Protein AF-A0A3L7YQX2-F1 (afdb_monomer_lite)

Secondary structure (DSSP, 8-state):
-EES-EEEE----TT-HHHHHHHHHHHHHHHHHHHHHTT-EE--EEEE---HHHHHTT-GGGHHHHHHHHHHHHHHHHHHTT-SEEEEEEEETTTS-HHHHHHHHHTHHHHHHH-SSEEEEEE------TT-----

pLDDT: mean 87.79, std 12.51, range [41.69, 97.75]

Sequence (136 aa):
MKVRAITVGIPVPPGTQSRLVSRAGTIALAIREALDRAGIESQTVRLALPPVTDRFTNSGASMSRDVLDEAAFLDESSRLSDFGHVSFGTIDTLGTPDAIWSPLLDLVPEIISTTSLISVTATVATRKPSGLAEIN

Foldseek 3Di:
DEAAEAEDEDEDAQPPPQVRLLVSLVVQVVVQVVCVVVVYYYDFYEYEYEALLVRQVPVPPCSLVSLLVVLLVCLVSNVVSRGQAYEPHEQEPPPDDCVRSVVVVVCQVVSVVNHDHYDYHYDPDDDDPPDDPPPD

Structure (mmCIF, N/CA/C/O backbone):
data_AF-A0A3L7YQX2-F1
#
_entry.id   AF-A0A3L7YQX2-F1
#
loop_
_atom_site.group_PDB
_atom_site.id
_atom_site.type_symbol
_atom_site.label_atom_id
_atom_site.label_alt_id
_atom_site.label_comp_id
_atom_site.label_asym_id
_atom_site.label_entity_id
_atom_site.label_seq_id
_atom_site.pdbx_PDB_ins_code
_atom_site.Cartn_x
_atom_site.Cartn_y
_atom_site.Cartn_z
_atom_site.occupancy
_atom_site.B_iso_or_equiv
_atom_site.auth_seq_id
_atom_site.auth_comp_id
_atom_site.auth_asym_id
_atom_site.auth_atom_id
_atom_site.pdbx_PDB_model_num
ATOM 1 N N . MET A 1 1 ? -18.776 -10.271 18.344 1.00 79.56 1 MET A N 1
ATOM 2 C CA . MET A 1 1 ? -18.448 -10.387 16.901 1.00 79.56 1 MET A CA 1
ATOM 3 C C . MET A 1 1 ? -17.100 -9.715 16.673 1.00 79.56 1 MET A C 1
ATOM 5 O O . MET A 1 1 ? -16.784 -8.825 17.452 1.00 79.56 1 MET A O 1
ATOM 9 N N . LYS A 1 2 ? -16.297 -10.134 15.687 1.00 90.12 2 LYS A N 1
ATOM 10 C CA . LYS A 1 2 ? -14.982 -9.524 15.420 1.00 90.12 2 LYS A CA 1
ATOM 11 C C . LYS A 1 2 ? -14.842 -9.130 13.954 1.00 90.12 2 LYS A C 1
ATOM 13 O O . LYS A 1 2 ? -15.238 -9.896 13.077 1.00 90.12 2 LYS A O 1
ATOM 18 N N . VAL A 1 3 ? -14.245 -7.970 13.704 1.00 92.62 3 VAL A N 1
ATOM 19 C CA . VAL A 1 3 ? -13.809 -7.527 12.377 1.00 92.62 3 VAL A CA 1
ATOM 20 C C . VAL A 1 3 ? -12.316 -7.809 12.255 1.00 92.62 3 VAL A C 1
ATOM 22 O O . VAL A 1 3 ? -11.499 -7.266 12.998 1.00 92.62 3 VAL A O 1
ATOM 25 N N . ARG A 1 4 ? -11.945 -8.669 11.299 1.00 93.94 4 ARG A N 1
ATOM 26 C CA . ARG A 1 4 ? -10.538 -9.038 11.085 1.00 93.94 4 ARG A CA 1
ATOM 27 C C . ARG A 1 4 ? -9.696 -7.848 10.639 1.00 93.94 4 ARG A C 1
ATOM 29 O O . ARG A 1 4 ? -8.543 -7.756 11.030 1.00 93.94 4 ARG A O 1
ATOM 36 N N . ALA A 1 5 ? -10.234 -6.982 9.788 1.00 93.56 5 ALA A N 1
ATOM 37 C CA . ALA A 1 5 ? -9.515 -5.818 9.300 1.00 93.56 5 ALA A CA 1
ATOM 38 C C . ALA A 1 5 ? -10.476 -4.727 8.832 1.00 93.56 5 ALA A C 1
ATOM 40 O O . ALA A 1 5 ? -11.486 -5.027 8.196 1.00 93.56 5 ALA A O 1
ATOM 41 N N . ILE A 1 6 ? -10.111 -3.475 9.089 1.00 94.62 6 ILE A N 1
ATOM 42 C CA . ILE A 1 6 ? -10.662 -2.307 8.404 1.00 94.62 6 ILE A CA 1
ATOM 43 C C . ILE A 1 6 ? -9.657 -1.949 7.313 1.00 94.62 6 ILE A C 1
ATOM 45 O O . ILE A 1 6 ? -8.538 -1.554 7.629 1.00 94.62 6 ILE A O 1
ATOM 49 N N . THR A 1 7 ? -10.020 -2.110 6.043 1.00 95.25 7 THR A N 1
ATOM 50 C CA . THR A 1 7 ? -9.144 -1.733 4.926 1.00 95.25 7 THR A CA 1
ATOM 51 C C . THR A 1 7 ? -9.642 -0.446 4.291 1.00 95.25 7 THR A C 1
ATOM 53 O O . THR A 1 7 ? -10.782 -0.388 3.834 1.00 95.25 7 THR A O 1
ATOM 56 N N . VAL A 1 8 ? -8.777 0.563 4.219 1.00 94.25 8 VAL A N 1
ATOM 57 C CA . VAL A 1 8 ? -9.037 1.804 3.488 1.00 94.25 8 VAL A CA 1
ATOM 58 C C . VAL A 1 8 ? -8.268 1.763 2.172 1.00 94.25 8 VAL A C 1
ATOM 60 O O . VAL A 1 8 ? -7.042 1.670 2.162 1.00 94.25 8 VAL A O 1
ATOM 63 N N . GLY A 1 9 ? -8.994 1.803 1.056 1.00 91.81 9 GLY A N 1
ATOM 64 C CA . GLY A 1 9 ? -8.406 1.956 -0.271 1.00 91.81 9 GLY A CA 1
ATOM 65 C C . GLY A 1 9 ? -8.262 3.434 -0.615 1.00 91.81 9 GLY A C 1
ATOM 66 O O . GLY A 1 9 ? -9.247 4.167 -0.524 1.00 91.81 9 GLY A O 1
ATOM 67 N N . ILE A 1 10 ? -7.068 3.873 -1.015 1.00 85.19 10 ILE A N 1
ATOM 68 C CA . ILE A 1 10 ? -6.854 5.244 -1.497 1.00 85.19 10 ILE A CA 1
ATOM 69 C C . ILE A 1 10 ? -6.396 5.232 -2.960 1.00 85.19 10 ILE A C 1
ATOM 71 O O . ILE A 1 10 ? -5.420 4.558 -3.285 1.00 85.19 10 ILE A O 1
ATOM 75 N N . PRO A 1 11 ? -7.067 5.967 -3.865 1.00 75.50 11 PRO A N 1
ATOM 76 C CA . PRO A 1 11 ? -6.538 6.191 -5.200 1.00 75.50 11 PRO A CA 1
ATOM 77 C C . PRO A 1 11 ? -5.367 7.167 -5.065 1.00 75.50 11 PRO A C 1
ATOM 79 O O . PRO A 1 11 ? -5.560 8.322 -4.687 1.00 75.50 11 PRO A O 1
ATOM 82 N N . VAL A 1 12 ? -4.147 6.697 -5.303 1.00 67.50 12 VAL A N 1
ATOM 83 C CA . VAL A 1 12 ? -2.937 7.510 -5.141 1.00 67.50 12 VAL A CA 1
ATOM 84 C C . VAL A 1 12 ? -2.339 7.810 -6.509 1.00 67.50 12 VAL A C 1
ATOM 86 O O . VAL A 1 12 ? -1.779 6.907 -7.128 1.00 67.50 12 VAL A O 1
ATOM 89 N N . PRO A 1 13 ? -2.412 9.066 -6.976 1.00 61.41 13 PRO A N 1
ATOM 90 C CA . PRO A 1 13 ? -1.444 9.591 -7.923 1.00 61.41 13 PRO A CA 1
ATOM 91 C C . PRO A 1 13 ? -0.074 9.727 -7.229 1.00 61.41 13 PRO A C 1
ATOM 93 O O . PRO A 1 13 ? -0.028 10.086 -6.043 1.00 61.41 13 PRO A O 1
ATOM 96 N N . PRO A 1 14 ? 1.048 9.506 -7.934 1.00 55.34 14 PRO A N 1
ATOM 97 C CA . PRO A 1 14 ? 2.379 9.746 -7.381 1.00 55.34 14 PRO A CA 1
ATOM 98 C C . PRO A 1 14 ? 2.504 11.156 -6.767 1.00 55.34 14 PRO A C 1
ATOM 100 O O . PRO A 1 14 ? 2.005 12.138 -7.322 1.00 55.34 14 PRO A O 1
ATOM 103 N N . GLY A 1 15 ? 3.132 11.273 -5.592 1.00 56.28 15 GLY A N 1
ATOM 104 C CA . GLY A 1 15 ? 3.470 12.564 -4.966 1.00 56.28 15 GLY A CA 1
ATOM 105 C C . GLY A 1 15 ? 2.364 13.266 -4.156 1.00 56.28 15 GLY A C 1
ATOM 106 O O . GLY A 1 15 ? 2.618 14.320 -3.578 1.00 56.28 15 GLY A O 1
ATOM 107 N N . THR A 1 16 ? 1.150 12.703 -4.041 1.00 57.66 16 THR A N 1
ATOM 108 C CA . THR A 1 16 ? 0.041 13.277 -3.224 1.00 57.66 16 THR A CA 1
ATOM 109 C C . THR A 1 16 ? -0.208 12.556 -1.887 1.00 57.66 16 THR A C 1
ATOM 111 O O . THR A 1 16 ? -1.205 12.794 -1.201 1.00 57.66 16 THR A O 1
ATOM 114 N N . GLN A 1 17 ? 0.714 11.683 -1.482 1.00 68.50 17 GLN A N 1
ATOM 115 C CA . GLN A 1 17 ? 0.450 10.589 -0.544 1.00 68.50 17 GLN A CA 1
ATOM 116 C C . GLN A 1 17 ? 0.236 11.027 0.919 1.00 68.50 17 GLN A C 1
ATOM 118 O O . GLN A 1 17 ? -0.688 10.534 1.558 1.00 68.50 17 GLN A O 1
ATOM 123 N N . SER A 1 18 ? 0.995 11.994 1.456 1.00 66.50 18 SER A N 1
ATOM 124 C CA . SER A 1 18 ? 0.961 12.316 2.903 1.00 66.50 18 SER A CA 1
ATOM 125 C C . SER A 1 18 ? -0.417 12.716 3.433 1.00 66.50 18 SER A C 1
ATOM 127 O O . SER A 1 18 ? -0.927 12.141 4.397 1.00 66.50 18 SER A O 1
ATOM 129 N N . ARG A 1 19 ? -1.065 13.682 2.770 1.00 77.25 19 ARG A N 1
ATOM 130 C CA . ARG A 1 19 ? -2.382 14.176 3.199 1.00 77.25 19 ARG A CA 1
ATOM 131 C C . ARG A 1 19 ? -3.467 13.115 3.032 1.00 77.25 19 ARG A C 1
ATOM 133 O O . ARG A 1 19 ? -4.415 13.100 3.812 1.00 77.25 19 ARG A O 1
ATOM 140 N N . LEU A 1 20 ? -3.342 12.249 2.026 1.00 85.19 20 LEU A N 1
ATOM 141 C CA . LEU A 1 20 ? -4.298 11.173 1.774 1.00 85.19 20 LEU A CA 1
ATOM 142 C C . LEU A 1 20 ? -4.157 10.046 2.802 1.00 85.19 20 LEU A C 1
ATOM 144 O O . LEU A 1 20 ? -5.173 9.603 3.327 1.00 85.19 20 LEU A O 1
ATOM 148 N N . VAL A 1 21 ? -2.928 9.651 3.153 1.00 87.69 21 VAL A N 1
ATOM 149 C CA . VAL A 1 21 ? -2.659 8.637 4.189 1.00 87.69 21 VAL A CA 1
ATOM 150 C C . VAL A 1 21 ? -3.157 9.109 5.554 1.00 87.69 21 VAL A C 1
ATOM 152 O O . VAL A 1 21 ? -3.888 8.380 6.219 1.00 87.69 21 VAL A O 1
ATOM 155 N N . SER A 1 22 ? -2.865 10.356 5.937 1.00 86.81 22 SER A N 1
ATOM 156 C CA . SER A 1 22 ? -3.353 10.919 7.204 1.00 86.81 22 SER A CA 1
ATOM 157 C C . SER A 1 22 ? -4.887 10.944 7.272 1.00 86.81 22 SER A C 1
ATOM 159 O O . SER A 1 22 ? -5.475 10.494 8.257 1.00 86.81 22 SER A O 1
ATOM 161 N N . ARG A 1 23 ? -5.561 11.380 6.196 1.00 89.56 23 ARG A N 1
ATOM 162 C CA . ARG A 1 23 ? -7.033 11.348 6.112 1.00 89.56 23 ARG A CA 1
ATOM 163 C C . ARG A 1 23 ? -7.587 9.927 6.167 1.00 89.56 23 ARG A C 1
ATOM 165 O O . ARG A 1 23 ? -8.598 9.703 6.829 1.00 89.56 23 ARG A O 1
ATOM 172 N N . ALA A 1 24 ? -6.938 8.976 5.497 1.00 91.81 24 ALA A N 1
ATOM 173 C CA . ALA A 1 24 ? -7.309 7.568 5.563 1.00 91.81 24 ALA A CA 1
ATOM 174 C C . ALA A 1 24 ? -7.198 7.033 6.999 1.00 91.81 24 ALA A C 1
ATOM 176 O O . ALA A 1 24 ? -8.102 6.332 7.449 1.00 91.81 24 ALA A O 1
ATOM 177 N N . GLY A 1 25 ? -6.156 7.431 7.737 1.00 91.19 25 GLY A N 1
ATOM 178 C CA . GLY A 1 25 ? -5.994 7.121 9.158 1.00 91.19 25 GLY A CA 1
ATOM 179 C C . GLY A 1 25 ? -7.125 7.692 10.015 1.00 91.19 25 GLY A C 1
ATOM 180 O O . GLY A 1 25 ? -7.730 6.966 10.798 1.00 91.19 25 GLY A O 1
ATOM 181 N N . THR A 1 26 ? -7.500 8.961 9.809 1.00 93.06 26 THR A N 1
ATOM 182 C CA . THR A 1 26 ? -8.643 9.574 10.515 1.00 93.06 26 THR A CA 1
ATOM 183 C C . THR A 1 26 ? -9.954 8.830 10.249 1.00 93.06 26 THR A C 1
ATOM 185 O O . THR A 1 26 ? -10.721 8.578 11.176 1.00 93.06 26 THR A O 1
ATOM 188 N N . ILE A 1 27 ? -10.210 8.447 8.993 1.00 94.00 27 ILE A N 1
ATOM 189 C CA . ILE A 1 27 ? -11.405 7.675 8.622 1.00 94.00 27 ILE A CA 1
ATOM 190 C C . ILE A 1 27 ? -11.388 6.307 9.308 1.00 94.00 27 ILE A C 1
ATOM 192 O O . ILE A 1 27 ? -12.393 5.894 9.885 1.00 94.00 27 ILE A O 1
ATOM 196 N N . ALA A 1 28 ? -10.253 5.609 9.275 1.00 93.44 28 ALA A N 1
ATOM 197 C CA . ALA A 1 28 ? -10.129 4.304 9.901 1.00 93.44 28 ALA A CA 1
ATOM 198 C C . ALA A 1 28 ? -10.320 4.353 11.421 1.00 93.44 28 ALA A C 1
ATOM 200 O O . ALA A 1 28 ? -10.996 3.484 11.972 1.00 93.44 28 ALA A O 1
ATOM 201 N N . LEU A 1 29 ? -9.781 5.380 12.085 1.00 91.56 29 LEU A N 1
ATOM 202 C CA . LEU A 1 29 ? -9.970 5.599 13.516 1.00 91.56 29 LEU A CA 1
ATOM 203 C C . LEU A 1 29 ? -11.449 5.813 13.852 1.00 91.56 29 LEU A C 1
ATOM 205 O O . LEU A 1 29 ? -11.971 5.147 14.740 1.00 91.56 29 LEU A O 1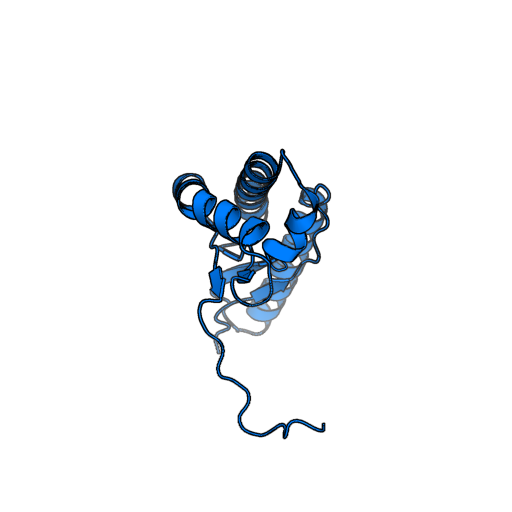
ATOM 209 N N . ALA A 1 30 ? -12.148 6.662 13.093 1.00 94.62 30 ALA A N 1
ATOM 210 C CA . ALA A 1 30 ? -13.575 6.901 13.299 1.00 94.62 30 ALA A CA 1
ATOM 211 C C . ALA A 1 30 ? -14.414 5.620 13.119 1.00 94.62 30 ALA A C 1
ATOM 213 O O . ALA A 1 30 ? -15.367 5.383 13.864 1.00 94.62 30 ALA A O 1
ATOM 214 N N . ILE A 1 31 ? -14.049 4.765 12.154 1.00 95.06 31 ILE A N 1
ATOM 215 C CA . ILE A 1 31 ? -14.686 3.453 11.963 1.00 95.06 31 ILE A CA 1
ATOM 216 C C . ILE A 1 31 ? -14.395 2.539 13.158 1.00 95.06 31 ILE A C 1
ATOM 218 O O . ILE A 1 31 ? -15.317 1.902 13.668 1.00 95.06 31 ILE A O 1
ATOM 222 N N . ARG A 1 32 ? -13.144 2.487 13.630 1.00 92.69 32 ARG A N 1
ATOM 223 C CA . ARG A 1 32 ? -12.745 1.694 14.801 1.00 92.69 32 ARG A CA 1
ATOM 224 C C . ARG A 1 32 ? -13.531 2.105 16.046 1.00 92.69 32 ARG A C 1
ATOM 226 O O . ARG A 1 32 ? -14.168 1.260 16.658 1.00 92.69 32 ARG A O 1
ATOM 233 N N . GLU A 1 33 ? -13.608 3.399 16.340 1.00 93.75 33 GLU A N 1
ATOM 234 C CA . GLU A 1 33 ? -14.381 3.930 17.470 1.00 93.75 33 GLU A CA 1
ATOM 235 C C . GLU A 1 33 ? -15.886 3.638 17.357 1.00 93.75 33 GLU A C 1
ATOM 237 O O . GLU A 1 33 ? -16.577 3.434 18.359 1.00 93.75 33 GLU A O 1
ATOM 242 N N . ALA A 1 34 ? -16.440 3.630 16.140 1.00 95.69 34 ALA A N 1
ATOM 243 C CA . ALA A 1 34 ? -17.830 3.242 15.919 1.00 95.69 34 ALA A CA 1
ATOM 244 C C . ALA A 1 34 ? -18.061 1.745 16.189 1.00 95.69 34 ALA A C 1
ATOM 246 O O . ALA A 1 34 ? -19.067 1.392 16.805 1.00 95.69 34 ALA A O 1
ATOM 247 N N . LEU A 1 35 ? -17.130 0.880 15.773 1.00 94.81 35 LEU A N 1
ATOM 248 C CA . LEU A 1 35 ? -17.180 -0.560 16.045 1.00 94.81 35 LEU A CA 1
ATOM 249 C C . LEU A 1 35 ? -17.020 -0.860 17.539 1.00 94.81 35 LEU A C 1
ATOM 251 O O . LEU A 1 35 ? -17.809 -1.632 18.087 1.00 94.81 35 LEU A O 1
ATOM 255 N N . ASP A 1 36 ? -16.087 -0.189 18.212 1.00 93.06 36 ASP A N 1
ATOM 256 C CA . ASP A 1 36 ? -15.851 -0.357 19.646 1.00 93.06 36 ASP A CA 1
ATOM 257 C C . ASP A 1 36 ? -17.098 0.031 20.459 1.00 93.06 36 ASP A C 1
ATOM 259 O O . ASP A 1 36 ? -17.530 -0.721 21.336 1.00 93.06 36 ASP A O 1
ATOM 263 N N . ARG A 1 37 ? -17.766 1.143 20.107 1.00 96.06 37 ARG A N 1
ATOM 264 C CA . ARG A 1 37 ? -19.054 1.543 20.716 1.00 96.06 37 ARG A CA 1
ATOM 265 C C . ARG A 1 37 ? -20.181 0.538 20.479 1.00 96.06 37 ARG A C 1
ATOM 267 O O . ARG A 1 37 ? -21.100 0.459 21.289 1.00 96.06 37 ARG A O 1
ATOM 274 N N . ALA A 1 38 ? -20.116 -0.226 19.392 1.00 95.69 38 ALA A N 1
ATOM 275 C CA . ALA A 1 38 ? -21.053 -1.306 19.099 1.00 95.69 38 ALA A CA 1
ATOM 276 C C . ALA A 1 38 ? -20.669 -2.645 19.766 1.00 95.69 38 ALA A C 1
ATOM 278 O O . ALA A 1 38 ? -21.354 -3.647 19.557 1.00 95.69 38 ALA A O 1
ATOM 279 N N . GLY A 1 39 ? -19.583 -2.695 20.549 1.00 95.38 39 GLY A N 1
ATOM 280 C CA . GLY A 1 39 ? -19.075 -3.927 21.159 1.00 95.38 39 GLY A CA 1
ATOM 281 C C . GLY A 1 39 ? -18.445 -4.897 20.150 1.00 95.38 39 GLY A C 1
ATOM 282 O O . GLY A 1 39 ? -18.453 -6.113 20.366 1.00 95.38 39 GLY A O 1
ATOM 283 N N . ILE A 1 40 ? -17.939 -4.385 19.023 1.00 95.75 40 ILE A N 1
ATOM 284 C CA . ILE A 1 40 ? -17.299 -5.162 17.958 1.00 95.75 40 ILE A CA 1
ATOM 285 C C . ILE A 1 40 ? -15.806 -4.836 17.938 1.00 95.75 40 ILE A C 1
ATOM 287 O O . ILE A 1 40 ? -15.405 -3.741 17.573 1.00 95.75 40 ILE A O 1
ATOM 291 N N . GLU A 1 41 ? -14.975 -5.821 18.264 1.00 92.25 41 GLU A N 1
ATOM 292 C CA . GLU A 1 41 ? -13.515 -5.679 18.233 1.00 92.25 41 GLU A CA 1
ATOM 293 C C . GLU A 1 41 ? -12.994 -5.624 16.787 1.00 92.25 41 GLU A C 1
ATOM 295 O O . GLU A 1 41 ? -13.368 -6.463 15.955 1.00 92.25 41 GLU A O 1
ATOM 300 N N . SER A 1 42 ? -12.083 -4.687 16.502 1.00 90.62 42 SER A N 1
ATOM 301 C CA . SER A 1 42 ? -11.312 -4.641 15.252 1.00 90.62 42 SER A CA 1
ATOM 302 C C . SER A 1 42 ? -9.848 -5.024 15.497 1.00 90.62 42 SER A C 1
ATOM 304 O O . SER A 1 42 ? -9.206 -4.498 16.399 1.00 90.62 42 SER A O 1
ATOM 306 N N . GLN A 1 43 ? -9.312 -5.966 14.713 1.00 91.81 43 GLN A N 1
ATOM 307 C CA . GLN A 1 43 ? -7.968 -6.511 14.972 1.00 91.81 43 GLN A CA 1
ATOM 308 C C . GLN A 1 43 ? -6.839 -5.714 14.311 1.00 91.81 43 GLN A C 1
ATOM 310 O O . GLN A 1 43 ? -5.721 -5.689 14.816 1.00 91.81 43 GLN A O 1
ATOM 315 N N . THR A 1 44 ? -7.089 -5.118 13.144 1.00 92.94 44 THR A N 1
ATOM 316 C CA . THR A 1 44 ? -6.076 -4.342 12.422 1.00 92.94 44 THR A CA 1
ATOM 317 C C . THR A 1 44 ? -6.715 -3.340 11.470 1.00 92.94 44 THR A C 1
ATOM 319 O O . THR A 1 44 ? -7.816 -3.555 10.954 1.00 92.94 44 THR A O 1
ATOM 322 N N . VAL A 1 45 ? -5.994 -2.257 11.209 1.00 95.06 45 VAL A N 1
ATOM 323 C CA . VAL A 1 45 ? -6.316 -1.268 10.186 1.00 95.06 45 VAL A CA 1
ATOM 324 C C . VAL A 1 45 ? -5.292 -1.391 9.067 1.00 95.06 45 VAL A C 1
ATOM 326 O O . VAL A 1 45 ? -4.090 -1.469 9.322 1.00 95.06 45 VAL A O 1
ATOM 329 N N . ARG A 1 46 ? -5.764 -1.428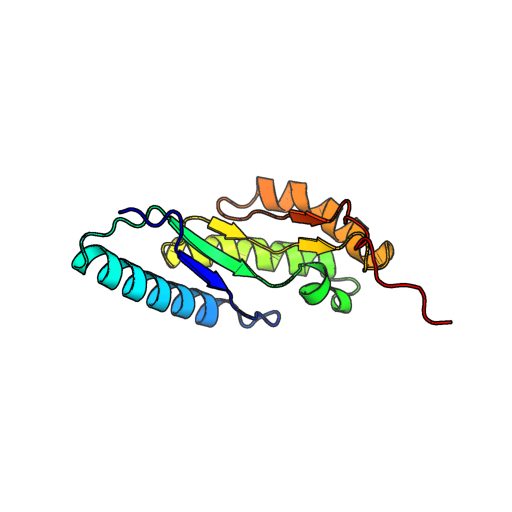 7.821 1.00 95.94 46 ARG A N 1
ATOM 330 C CA . ARG A 1 46 ? -4.937 -1.645 6.636 1.00 95.94 46 ARG A CA 1
ATOM 331 C C . ARG A 1 46 ? -5.136 -0.540 5.619 1.00 95.94 46 ARG A C 1
ATOM 333 O O . ARG A 1 46 ? -6.260 -0.101 5.385 1.00 95.94 46 ARG A O 1
ATOM 340 N N . LEU A 1 47 ? -4.050 -0.168 4.965 1.00 94.31 47 LEU A N 1
ATOM 341 C CA . LEU A 1 47 ? -4.077 0.651 3.766 1.00 94.31 47 LEU A CA 1
ATOM 342 C C . LEU A 1 47 ? -3.955 -0.257 2.540 1.00 94.31 47 LEU A C 1
ATOM 344 O O . LEU A 1 47 ? -3.208 -1.238 2.570 1.00 94.31 47 LEU A O 1
ATOM 348 N N . ALA A 1 48 ? -4.675 0.052 1.467 1.00 94.25 48 ALA A N 1
ATOM 349 C CA . ALA A 1 48 ? -4.527 -0.631 0.188 1.00 94.25 48 ALA A CA 1
ATOM 350 C C . ALA A 1 48 ? -4.401 0.371 -0.959 1.00 94.25 48 ALA A C 1
ATOM 352 O O . ALA A 1 48 ? -5.162 1.338 -1.042 1.00 94.25 48 ALA A O 1
ATOM 353 N N . LEU A 1 49 ? -3.437 0.111 -1.839 1.00 92.00 49 LEU A N 1
ATOM 354 C CA . LEU A 1 49 ? -3.142 0.929 -3.007 1.00 92.00 49 LEU A CA 1
ATOM 355 C C . LEU A 1 49 ? -3.534 0.223 -4.310 1.00 92.00 49 LEU A C 1
ATOM 357 O O . LEU A 1 49 ? -3.626 -1.010 -4.334 1.00 92.00 49 LEU A O 1
ATOM 361 N N . PRO A 1 50 ? -3.736 0.991 -5.398 1.00 90.50 50 PRO A N 1
ATOM 362 C CA . PRO A 1 50 ? -3.844 0.449 -6.745 1.00 90.50 50 PRO A CA 1
ATOM 363 C C . PRO A 1 50 ? -2.619 -0.395 -7.137 1.00 90.50 50 PRO A C 1
ATOM 365 O O . PRO A 1 50 ? -1.556 -0.255 -6.514 1.00 90.50 50 PRO A O 1
ATOM 368 N N . PRO A 1 51 ? -2.742 -1.237 -8.181 1.00 90.25 51 PRO A N 1
ATOM 369 C CA . PRO A 1 51 ? -1.634 -2.016 -8.721 1.00 90.25 51 PRO A CA 1
ATOM 370 C C . PRO A 1 51 ? -0.360 -1.187 -8.907 1.00 90.25 51 PRO A C 1
ATOM 372 O O . PRO A 1 51 ? -0.398 -0.024 -9.308 1.00 90.25 51 PRO A O 1
ATOM 375 N N . VAL A 1 52 ? 0.783 -1.797 -8.595 1.00 90.50 52 VAL A N 1
ATOM 376 C CA . VAL A 1 52 ? 2.098 -1.156 -8.727 1.00 90.50 52 VAL A CA 1
ATOM 377 C C . VAL A 1 52 ? 2.357 -0.827 -10.199 1.00 90.50 52 VAL A C 1
ATOM 379 O O . VAL A 1 52 ? 2.825 0.263 -10.515 1.00 90.50 52 VAL A O 1
ATOM 382 N N . THR A 1 53 ? 1.971 -1.729 -11.103 1.00 89.56 53 THR A N 1
ATOM 383 C CA . THR A 1 53 ? 2.070 -1.531 -12.554 1.00 89.56 53 THR A CA 1
ATOM 384 C C . THR A 1 53 ? 1.325 -0.272 -12.995 1.00 89.56 53 THR A C 1
ATOM 386 O O . THR A 1 53 ? 1.925 0.584 -13.638 1.00 89.56 53 THR A O 1
ATOM 389 N N . ASP A 1 54 ? 0.080 -0.071 -12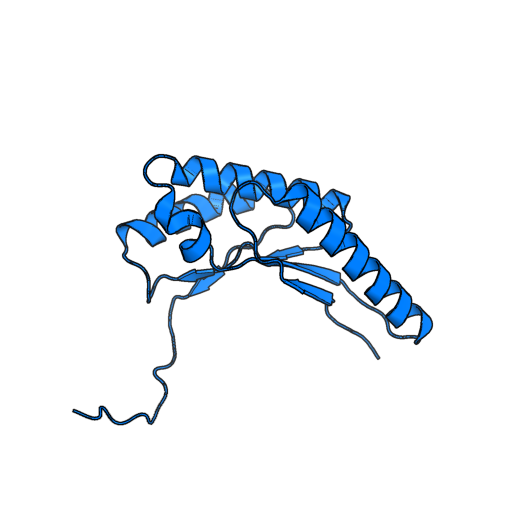.560 1.00 87.69 54 ASP A N 1
ATOM 390 C CA . ASP A 1 54 ? -0.723 1.106 -12.931 1.00 87.69 54 ASP A CA 1
ATOM 391 C C . ASP A 1 54 ? -0.097 2.424 -12.456 1.00 87.69 54 ASP A C 1
ATOM 393 O O . ASP A 1 54 ? -0.179 3.446 -13.140 1.00 87.69 54 ASP A O 1
ATOM 397 N N . ARG A 1 55 ? 0.545 2.410 -11.281 1.00 87.81 55 ARG A N 1
ATOM 398 C CA . ARG A 1 55 ? 1.127 3.612 -10.666 1.00 87.81 55 ARG A CA 1
ATOM 399 C C . ARG A 1 55 ? 2.465 4.019 -11.284 1.00 87.81 55 ARG A C 1
ATOM 401 O O . ARG A 1 55 ? 2.735 5.213 -11.372 1.00 87.81 55 ARG A O 1
ATOM 408 N N . PHE A 1 56 ? 3.268 3.056 -11.739 1.00 87.25 56 PHE A N 1
ATOM 409 C CA . PHE A 1 56 ? 4.648 3.300 -12.181 1.00 87.25 56 PHE A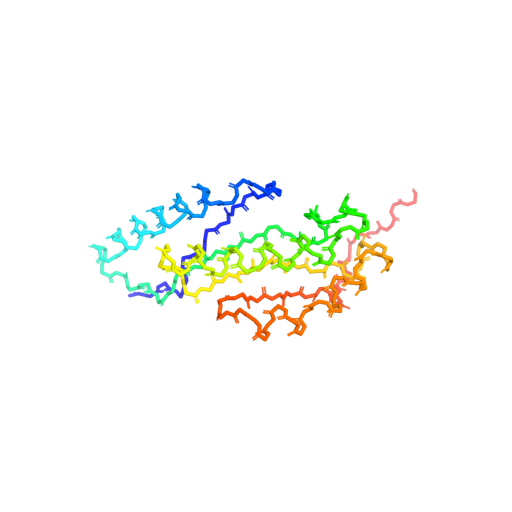 CA 1
ATOM 410 C C . PHE A 1 56 ? 4.904 3.049 -13.673 1.00 87.25 56 PHE A C 1
ATOM 412 O O . PHE A 1 56 ? 6.023 3.254 -14.139 1.00 87.25 56 PHE A O 1
ATOM 419 N N . THR A 1 57 ? 3.878 2.692 -14.456 1.00 81.25 57 THR A N 1
ATOM 420 C CA . THR A 1 57 ? 3.993 2.465 -15.916 1.00 81.25 57 THR A CA 1
ATOM 421 C C . THR A 1 57 ? 4.677 3.624 -16.661 1.00 81.25 57 THR A C 1
ATOM 423 O O . THR A 1 57 ? 5.372 3.394 -17.647 1.00 81.25 57 THR A O 1
ATOM 426 N N . ASN A 1 58 ? 4.533 4.867 -16.183 1.00 79.75 58 ASN A N 1
ATOM 427 C CA . ASN A 1 58 ? 5.073 6.064 -16.840 1.00 79.75 58 ASN A CA 1
ATOM 428 C C . ASN A 1 58 ? 6.356 6.626 -16.198 1.00 79.75 58 ASN A C 1
ATOM 430 O O . ASN A 1 58 ? 6.817 7.687 -16.614 1.00 79.75 58 ASN A O 1
ATOM 434 N N . SER A 1 59 ? 6.942 5.951 -15.203 1.00 78.19 59 SER A N 1
ATOM 435 C CA . SER A 1 59 ? 8.137 6.453 -14.501 1.00 78.19 59 SER A CA 1
ATOM 436 C C . SER A 1 59 ? 9.428 6.365 -15.324 1.00 78.19 59 SER A C 1
ATOM 438 O O . SER A 1 59 ? 10.416 7.021 -15.004 1.00 78.19 59 SER A O 1
ATOM 440 N N . GLY A 1 60 ? 9.453 5.578 -16.405 1.00 82.19 60 GLY A N 1
ATOM 441 C CA . GLY A 1 60 ? 10.617 5.480 -17.288 1.00 82.19 60 GLY A CA 1
ATOM 442 C C . GLY A 1 60 ? 11.910 5.158 -16.525 1.00 82.19 60 GLY A C 1
ATOM 443 O O . GLY A 1 60 ? 11.964 4.211 -15.745 1.00 82.19 60 GLY A O 1
ATOM 444 N N . ALA A 1 61 ? 12.956 5.962 -16.733 1.00 84.25 61 ALA A N 1
ATOM 445 C CA . ALA A 1 61 ? 14.278 5.727 -16.147 1.00 84.25 61 ALA A CA 1
ATOM 446 C C . ALA A 1 61 ? 14.353 5.923 -14.617 1.00 84.25 61 ALA A C 1
ATOM 448 O O . ALA A 1 61 ? 15.306 5.446 -14.006 1.00 84.25 61 ALA A O 1
ATOM 449 N N . SER A 1 62 ? 13.391 6.611 -13.988 1.00 86.06 62 SER A N 1
ATOM 450 C CA . SER A 1 62 ? 13.379 6.841 -12.533 1.00 86.06 62 SER A CA 1
ATOM 451 C C . SER A 1 62 ? 12.576 5.805 -11.748 1.00 86.06 62 SER A C 1
ATOM 453 O O . SER A 1 62 ? 12.551 5.881 -10.523 1.00 86.06 62 SER A O 1
ATOM 455 N N . MET A 1 63 ? 11.974 4.814 -12.416 1.00 89.38 63 MET A N 1
ATOM 456 C CA . MET A 1 63 ? 11.039 3.864 -11.803 1.00 89.38 63 MET A CA 1
ATOM 457 C C . MET A 1 63 ? 11.553 3.235 -10.505 1.00 89.38 63 MET A C 1
ATOM 459 O O . MET A 1 63 ? 10.832 3.243 -9.514 1.00 89.38 63 MET A O 1
ATOM 463 N N . SER A 1 64 ? 12.792 2.737 -10.473 1.00 91.88 64 SER A N 1
ATOM 464 C CA . SER A 1 64 ? 13.344 2.111 -9.264 1.00 91.88 64 SER A CA 1
ATOM 465 C C . SER A 1 64 ? 13.370 3.063 -8.076 1.00 91.88 64 SER A C 1
ATOM 467 O O . SER A 1 64 ? 12.929 2.708 -6.988 1.00 91.88 64 SER A O 1
ATOM 469 N N . ARG A 1 65 ? 13.833 4.296 -8.295 1.00 91.44 65 ARG A N 1
ATOM 470 C CA . ARG A 1 65 ? 13.870 5.316 -7.251 1.00 91.44 65 ARG A CA 1
ATOM 471 C C . ARG A 1 65 ? 12.461 5.698 -6.807 1.00 91.44 65 ARG A C 1
ATOM 473 O O . ARG A 1 65 ? 12.204 5.723 -5.613 1.00 91.44 65 ARG A O 1
ATOM 480 N N . ASP A 1 66 ? 11.560 5.950 -7.754 1.00 90.06 66 ASP A N 1
ATOM 481 C CA . ASP A 1 66 ? 10.194 6.390 -7.457 1.00 90.06 66 ASP A CA 1
ATOM 482 C C . ASP A 1 66 ? 9.433 5.344 -6.623 1.00 90.06 66 ASP A C 1
ATOM 484 O O . ASP A 1 66 ? 8.730 5.685 -5.672 1.00 90.06 66 ASP A O 1
ATOM 488 N N . VAL A 1 67 ? 9.612 4.061 -6.949 1.00 92.19 67 VAL A N 1
ATOM 489 C CA . VAL A 1 67 ? 9.006 2.933 -6.230 1.00 92.19 67 VAL A CA 1
ATOM 490 C C . VAL A 1 67 ? 9.530 2.829 -4.799 1.00 92.19 67 VAL A C 1
ATOM 492 O O . VAL A 1 67 ? 8.733 2.677 -3.870 1.00 92.19 67 VAL A O 1
ATOM 495 N N . LEU A 1 68 ? 10.851 2.905 -4.615 1.00 94.12 68 LEU A N 1
ATOM 496 C CA . LEU A 1 68 ? 11.488 2.793 -3.301 1.00 94.12 68 LEU A CA 1
ATOM 497 C C . LEU A 1 68 ? 11.178 4.007 -2.416 1.00 94.12 68 LEU A C 1
ATOM 499 O O . LEU A 1 68 ? 10.815 3.833 -1.251 1.00 94.12 68 LEU A O 1
ATOM 503 N N . ASP A 1 69 ? 11.239 5.218 -2.980 1.00 91.81 69 ASP A N 1
ATOM 504 C CA . ASP A 1 69 ? 10.897 6.462 -2.286 1.00 91.81 69 ASP A CA 1
ATOM 505 C C . ASP A 1 69 ? 9.426 6.430 -1.825 1.00 91.81 69 ASP A C 1
ATOM 507 O O . ASP A 1 69 ? 9.123 6.769 -0.678 1.00 91.81 69 ASP A O 1
ATOM 511 N N . GLU A 1 70 ? 8.503 5.956 -2.671 1.00 90.81 70 GLU A N 1
ATOM 512 C CA . GLU A 1 70 ? 7.093 5.813 -2.296 1.00 90.81 70 GLU A CA 1
ATOM 513 C C . GLU A 1 70 ? 6.875 4.721 -1.236 1.00 90.81 70 GLU A C 1
ATOM 515 O O . GLU A 1 70 ? 6.106 4.932 -0.296 1.00 90.81 70 GLU A O 1
ATOM 520 N N . ALA A 1 71 ? 7.552 3.573 -1.333 1.00 93.50 71 ALA A N 1
ATOM 521 C CA . ALA A 1 71 ? 7.450 2.509 -0.333 1.00 93.50 71 ALA A CA 1
ATOM 522 C C . ALA A 1 71 ? 7.917 2.979 1.055 1.00 93.50 71 ALA A C 1
ATOM 524 O O . ALA A 1 71 ? 7.190 2.806 2.037 1.00 93.50 71 ALA A O 1
ATOM 525 N N . ALA A 1 72 ? 9.080 3.634 1.129 1.00 94.31 72 ALA A N 1
ATOM 526 C CA . ALA A 1 72 ? 9.609 4.201 2.368 1.00 94.31 72 ALA A CA 1
ATOM 527 C C . ALA A 1 72 ? 8.682 5.286 2.938 1.00 94.31 72 ALA A C 1
ATOM 529 O O . ALA A 1 72 ? 8.383 5.306 4.135 1.00 94.31 72 ALA A O 1
ATOM 530 N N . PHE A 1 73 ? 8.171 6.161 2.068 1.00 91.88 73 PHE A N 1
ATOM 531 C CA . PHE A 1 73 ? 7.236 7.211 2.452 1.00 91.88 73 PHE A CA 1
ATOM 532 C C . PHE A 1 73 ? 5.939 6.649 3.059 1.00 91.88 73 PHE A C 1
ATOM 534 O O . PHE A 1 73 ? 5.453 7.144 4.084 1.00 91.88 73 PHE A O 1
ATOM 541 N N . LEU A 1 74 ? 5.359 5.629 2.423 1.00 92.06 74 LEU A N 1
ATOM 542 C CA . LEU A 1 74 ? 4.117 5.002 2.867 1.00 92.06 74 LEU A CA 1
ATOM 543 C C . LEU A 1 74 ? 4.299 4.226 4.161 1.00 92.06 74 LEU A C 1
ATOM 545 O O . LEU A 1 74 ? 3.406 4.281 5.002 1.00 92.06 74 LEU A O 1
ATOM 549 N N . ASP A 1 75 ? 5.421 3.533 4.332 1.00 94.69 75 ASP A N 1
ATOM 550 C CA . ASP A 1 75 ? 5.749 2.815 5.563 1.00 94.69 75 ASP A CA 1
ATOM 551 C C . ASP A 1 75 ? 5.769 3.778 6.759 1.00 94.69 75 ASP A C 1
ATOM 553 O O . ASP A 1 75 ? 5.038 3.582 7.732 1.00 94.69 75 ASP A O 1
ATOM 557 N N . GLU A 1 76 ? 6.501 4.889 6.638 1.00 93.94 76 GLU A N 1
ATOM 558 C CA . GLU A 1 76 ? 6.581 5.904 7.690 1.00 93.94 76 GLU A CA 1
ATOM 559 C C . GLU A 1 76 ? 5.238 6.601 7.940 1.00 93.94 76 GLU A C 1
ATOM 561 O O . GLU A 1 76 ? 4.754 6.666 9.071 1.00 93.94 76 GLU A O 1
ATOM 566 N N . SER A 1 77 ? 4.576 7.075 6.883 1.00 91.81 77 SER A N 1
ATOM 567 C CA . SER A 1 77 ? 3.304 7.797 7.024 1.00 91.81 77 SER A CA 1
ATOM 568 C C . SER A 1 77 ? 2.189 6.920 7.593 1.00 91.81 77 SER A C 1
ATOM 570 O O . SER A 1 77 ? 1.313 7.409 8.314 1.00 91.81 77 SER A O 1
ATOM 572 N N . SER A 1 78 ? 2.211 5.625 7.276 1.00 93.25 78 SER A N 1
ATOM 573 C CA . SER A 1 78 ? 1.228 4.659 7.761 1.00 93.25 78 SER A CA 1
ATOM 574 C C . SER A 1 78 ? 1.466 4.306 9.227 1.00 93.25 78 SER A C 1
ATOM 576 O O . SER A 1 78 ? 0.490 4.231 9.972 1.00 93.25 78 SER A O 1
ATOM 578 N N . ARG A 1 79 ? 2.730 4.204 9.678 1.00 93.44 79 ARG A N 1
ATOM 579 C CA . ARG A 1 79 ? 3.060 4.101 11.112 1.00 93.44 79 ARG A CA 1
ATOM 580 C C . ARG A 1 79 ? 2.516 5.290 11.899 1.00 93.44 79 ARG A C 1
ATOM 582 O O . ARG A 1 79 ? 1.838 5.103 12.904 1.00 93.44 79 ARG A O 1
ATOM 589 N N . LEU A 1 80 ? 2.756 6.509 11.409 1.00 91.88 80 LEU A N 1
ATOM 590 C CA . LEU A 1 80 ? 2.271 7.741 12.047 1.00 91.88 80 LEU A CA 1
ATOM 591 C C . LEU A 1 80 ? 0.737 7.847 12.072 1.00 91.88 80 LEU A C 1
ATOM 593 O O . LEU A 1 80 ? 0.186 8.590 12.881 1.00 91.88 80 LEU A O 1
ATOM 597 N N . SER A 1 81 ? 0.051 7.108 11.197 1.00 90.88 81 SER A N 1
ATOM 598 C CA . SER A 1 81 ? -1.411 7.103 11.070 1.00 90.88 81 SER A CA 1
ATOM 599 C C . SER A 1 81 ? -2.072 5.847 11.665 1.00 90.88 81 SER A C 1
ATOM 601 O O . SER A 1 81 ? -3.241 5.596 11.380 1.00 90.88 81 SER A O 1
ATOM 603 N N . ASP A 1 82 ? -1.344 5.073 12.482 1.00 91.06 82 ASP A N 1
ATOM 604 C CA . ASP A 1 82 ? -1.827 3.881 13.205 1.00 91.06 82 ASP A CA 1
ATOM 605 C C . ASP A 1 82 ? -2.359 2.749 12.297 1.00 91.06 82 ASP A C 1
ATOM 607 O O . ASP A 1 82 ? -3.267 1.988 12.647 1.00 91.06 82 ASP A O 1
ATOM 611 N N . PHE A 1 83 ? -1.789 2.620 11.095 1.00 94.38 83 PHE A N 1
ATOM 612 C CA . PHE A 1 8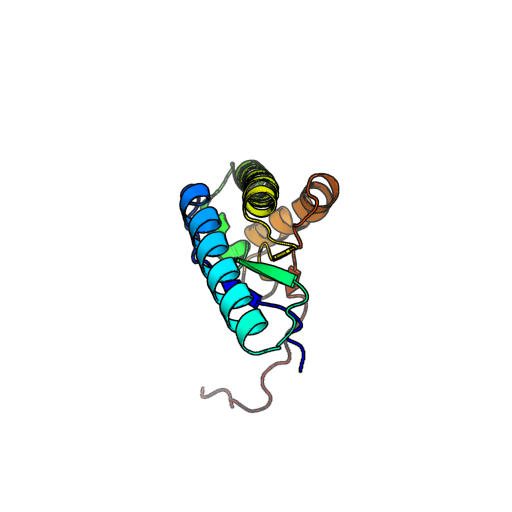3 ? -2.005 1.449 10.248 1.00 94.38 83 PHE A CA 1
ATOM 613 C C . PHE A 1 83 ? -1.094 0.300 10.684 1.00 94.38 83 PHE A C 1
ATOM 615 O O . PHE A 1 83 ? 0.098 0.481 10.912 1.00 94.38 83 PHE A O 1
ATOM 622 N N . GLY A 1 84 ? -1.644 -0.915 10.713 1.00 95.12 84 GLY A N 1
ATOM 623 C CA . GLY A 1 84 ? -0.886 -2.133 11.009 1.00 95.12 84 GLY A CA 1
ATOM 624 C C . GLY A 1 84 ? -0.345 -2.853 9.771 1.00 95.12 84 GLY A C 1
ATOM 625 O O . GLY A 1 84 ? 0.356 -3.848 9.915 1.00 95.12 84 GLY A O 1
ATOM 626 N N . HIS A 1 85 ? -0.719 -2.415 8.565 1.00 96.38 85 HIS A N 1
ATOM 627 C CA . HIS A 1 85 ? -0.301 -3.029 7.302 1.00 96.38 85 HIS A CA 1
ATOM 628 C C . HIS A 1 85 ? -0.632 -2.133 6.100 1.00 96.38 85 HIS A C 1
ATOM 630 O O . HIS A 1 85 ? -1.704 -1.525 6.048 1.00 96.38 85 HIS A O 1
ATOM 636 N N . VAL A 1 86 ? 0.219 -2.155 5.076 1.00 95.31 86 VAL A N 1
ATOM 637 C CA . VAL A 1 86 ? 0.009 -1.492 3.785 1.00 95.31 86 VAL A CA 1
ATOM 638 C C . VAL A 1 86 ? 0.155 -2.512 2.660 1.00 95.31 86 VAL A C 1
ATOM 640 O O . VAL A 1 86 ? 1.219 -3.078 2.443 1.00 95.31 86 VAL A O 1
ATOM 643 N N . SER A 1 87 ? -0.917 -2.725 1.901 1.00 95.50 87 SER A N 1
ATOM 644 C CA . SER A 1 87 ? -0.834 -3.403 0.609 1.00 95.50 87 SER A CA 1
ATOM 645 C C . SER A 1 87 ? -0.351 -2.393 -0.425 1.00 95.50 87 SER A C 1
ATOM 647 O O . SER A 1 87 ? -1.137 -1.551 -0.865 1.00 95.50 87 SER A O 1
ATOM 649 N N . PHE A 1 88 ? 0.917 -2.495 -0.830 1.00 93.56 88 PHE A N 1
ATOM 650 C CA . PHE A 1 88 ? 1.519 -1.632 -1.853 1.00 93.56 88 PHE A CA 1
ATOM 651 C C . PHE A 1 88 ? 0.859 -1.792 -3.225 1.00 93.56 88 PHE A C 1
ATOM 653 O O . PHE A 1 88 ? 1.025 -0.955 -4.104 1.00 93.56 88 PHE A O 1
ATOM 660 N N . GLY A 1 89 ? 0.100 -2.868 -3.404 1.00 92.06 89 GLY A N 1
ATOM 661 C CA . GLY A 1 89 ? -0.585 -3.195 -4.641 1.00 92.06 89 GLY A CA 1
ATOM 662 C C . GLY A 1 89 ? 0.001 -4.442 -5.283 1.00 92.06 89 GLY A C 1
ATOM 663 O O . GLY A 1 89 ? 0.912 -5.094 -4.759 1.00 92.06 89 GLY A O 1
ATOM 664 N N . THR A 1 90 ? -0.576 -4.789 -6.422 1.00 94.44 90 THR A N 1
ATOM 665 C CA . THR A 1 90 ? -0.191 -5.965 -7.195 1.00 94.44 90 THR A CA 1
ATOM 666 C C . THR A 1 90 ? 0.699 -5.570 -8.362 1.00 94.44 90 THR A C 1
ATOM 668 O O . THR A 1 90 ? 0.434 -4.578 -9.036 1.00 94.44 90 THR A O 1
ATOM 671 N N . ILE A 1 91 ? 1.751 -6.343 -8.600 1.00 95.25 91 ILE A N 1
ATOM 672 C CA . ILE A 1 91 ? 2.503 -6.347 -9.848 1.00 95.25 91 ILE A CA 1
ATOM 673 C C . ILE A 1 91 ? 1.782 -7.319 -10.786 1.00 95.25 91 ILE A C 1
ATOM 675 O O . ILE A 1 91 ? 1.758 -8.531 -10.551 1.00 95.25 91 ILE A O 1
ATOM 679 N N . ASP A 1 92 ? 1.119 -6.783 -11.807 1.00 93.69 92 ASP A N 1
ATOM 680 C CA . ASP A 1 92 ? 0.425 -7.591 -12.805 1.00 93.69 92 ASP A CA 1
ATOM 681 C C . ASP A 1 92 ? 1.421 -8.158 -13.826 1.00 93.69 92 ASP A C 1
ATOM 683 O O . ASP A 1 92 ? 1.866 -7.447 -14.721 1.00 93.69 92 ASP A O 1
ATOM 687 N N . THR A 1 93 ? 1.763 -9.443 -13.699 1.00 93.81 93 THR A N 1
ATOM 688 C CA . THR A 1 93 ? 2.689 -10.120 -14.630 1.00 93.81 93 THR A CA 1
ATOM 689 C C . THR A 1 93 ? 1.989 -10.726 -15.851 1.00 93.81 93 THR A C 1
ATOM 691 O O . THR A 1 93 ? 2.645 -11.310 -16.706 1.00 93.81 93 THR A O 1
ATOM 694 N N . LEU A 1 94 ? 0.655 -10.618 -15.942 1.00 91.25 94 LEU A N 1
ATOM 695 C CA . LEU A 1 94 ? -0.133 -11.248 -17.007 1.00 91.25 94 LEU A CA 1
ATOM 696 C C . LEU A 1 94 ? -0.706 -10.238 -18.006 1.00 91.25 94 LEU A C 1
ATOM 698 O O . LEU A 1 94 ? -0.837 -10.564 -19.184 1.00 91.25 94 LEU A O 1
ATOM 702 N N . GLY A 1 95 ? -1.092 -9.046 -17.543 1.00 88.06 95 GLY A N 1
ATOM 703 C CA . GLY A 1 95 ? -1.664 -7.980 -18.375 1.00 88.06 95 GLY A CA 1
ATOM 704 C C . GLY A 1 95 ? -0.690 -6.857 -18.738 1.00 88.06 95 GLY A C 1
ATOM 705 O O . GLY A 1 95 ? -1.014 -6.022 -19.581 1.00 88.06 95 GLY A O 1
ATOM 706 N N . THR A 1 96 ? 0.503 -6.833 -18.137 1.00 89.56 96 THR A N 1
ATOM 707 C CA . THR A 1 96 ? 1.513 -5.784 -18.347 1.00 89.56 96 THR A CA 1
ATOM 708 C C . THR A 1 96 ? 2.716 -6.335 -19.135 1.00 89.56 96 THR A C 1
ATOM 710 O O . THR A 1 96 ? 3.075 -7.492 -18.937 1.00 89.56 96 THR A O 1
ATOM 713 N N . PRO A 1 97 ? 3.375 -5.553 -20.015 1.00 90.56 97 PRO A N 1
ATOM 714 C CA . PRO A 1 97 ? 4.614 -5.975 -20.678 1.00 90.56 97 PRO A CA 1
ATOM 715 C C . PRO A 1 97 ? 5.773 -6.267 -19.708 1.00 90.56 97 PRO A C 1
ATOM 717 O O . PRO A 1 97 ? 5.981 -5.525 -18.746 1.00 90.56 97 PRO A O 1
ATOM 720 N N . ASP A 1 98 ? 6.595 -7.273 -20.024 1.00 92.50 98 ASP A N 1
ATOM 721 C CA . ASP A 1 98 ? 7.767 -7.703 -19.230 1.00 92.50 98 ASP A CA 1
ATOM 722 C C . ASP A 1 98 ? 8.749 -6.580 -18.909 1.00 92.50 98 ASP A C 1
ATOM 724 O O . ASP A 1 98 ? 9.267 -6.502 -17.796 1.00 92.50 98 ASP A O 1
ATOM 728 N N . ALA A 1 99 ? 8.941 -5.654 -19.851 1.00 89.75 99 ALA A N 1
ATOM 729 C CA . ALA A 1 99 ? 9.793 -4.481 -19.667 1.00 89.75 99 ALA A CA 1
ATOM 730 C C . ALA A 1 99 ? 9.341 -3.566 -18.511 1.00 89.75 99 ALA A C 1
ATOM 732 O O . ALA A 1 99 ? 10.125 -2.740 -18.052 1.00 89.75 99 ALA A O 1
ATOM 733 N N . ILE A 1 100 ? 8.091 -3.701 -18.056 1.00 88.25 100 ILE A N 1
ATOM 734 C CA . ILE A 1 100 ? 7.500 -2.903 -16.981 1.00 88.25 100 ILE A CA 1
ATOM 735 C C . ILE A 1 100 ? 7.385 -3.731 -15.696 1.00 88.25 100 ILE A C 1
ATOM 737 O O . ILE A 1 100 ? 7.812 -3.260 -14.646 1.00 88.25 100 ILE A O 1
ATOM 741 N N . TRP A 1 101 ? 6.842 -4.956 -15.734 1.00 93.62 101 TRP A N 1
ATOM 742 C CA . TRP A 1 101 ? 6.640 -5.722 -14.493 1.00 93.62 101 TRP A CA 1
ATOM 743 C C . TRP A 1 101 ? 7.919 -6.366 -13.952 1.00 93.62 101 TRP A C 1
ATOM 745 O O . TRP A 1 101 ? 8.054 -6.474 -12.732 1.00 93.62 101 TRP A O 1
ATOM 755 N N . SER A 1 102 ? 8.861 -6.777 -14.811 1.00 94.81 102 SER A N 1
ATOM 756 C CA . SER A 1 102 ? 10.072 -7.477 -14.354 1.00 94.81 102 SER A CA 1
ATOM 757 C C . SER A 1 102 ? 10.931 -6.593 -13.451 1.00 94.81 102 SER A C 1
ATOM 759 O O . SER A 1 102 ? 11.231 -7.025 -12.338 1.00 94.81 102 SER A O 1
ATOM 761 N N . PRO A 1 103 ? 11.245 -5.335 -13.821 1.00 93.81 103 PRO A N 1
ATOM 762 C CA . PRO A 1 103 ? 12.029 -4.485 -12.934 1.00 93.81 103 PRO A CA 1
ATOM 763 C C . PRO A 1 103 ? 11.280 -4.111 -11.646 1.00 93.81 103 PRO A C 1
ATOM 765 O O . PRO A 1 103 ? 11.916 -3.849 -10.635 1.00 93.81 103 PRO A O 1
ATOM 768 N N . LEU A 1 104 ? 9.939 -4.093 -11.646 1.00 94.06 104 LEU A N 1
ATOM 769 C CA . LEU A 1 104 ? 9.156 -3.885 -10.421 1.00 94.06 104 LEU A CA 1
ATOM 770 C C . LEU A 1 104 ? 9.282 -5.071 -9.454 1.00 94.06 104 LEU A C 1
ATOM 772 O O . LEU A 1 104 ? 9.340 -4.860 -8.243 1.00 94.06 104 LEU A O 1
ATOM 776 N N . LEU A 1 105 ? 9.336 -6.307 -9.967 1.00 95.06 105 LEU A N 1
ATOM 777 C CA . LEU A 1 105 ? 9.577 -7.494 -9.139 1.00 95.06 105 LEU A CA 1
ATOM 778 C C . LEU A 1 105 ? 10.981 -7.499 -8.534 1.00 95.06 105 LEU A C 1
ATOM 780 O O . LEU A 1 105 ? 11.124 -7.877 -7.372 1.00 95.06 105 LEU A O 1
ATOM 784 N N . ASP A 1 106 ? 11.987 -7.036 -9.277 1.00 96.12 106 ASP A N 1
ATOM 785 C CA . ASP A 1 106 ? 13.377 -6.978 -8.802 1.00 96.12 106 ASP A CA 1
ATOM 786 C C . ASP A 1 106 ? 13.551 -6.058 -7.579 1.00 96.12 106 ASP A C 1
ATOM 788 O O . ASP A 1 106 ? 14.471 -6.248 -6.784 1.00 96.12 106 ASP A O 1
ATOM 792 N N . LEU A 1 107 ? 12.638 -5.101 -7.377 1.00 96.44 107 LEU A N 1
ATOM 793 C CA . LEU A 1 107 ? 12.642 -4.178 -6.234 1.00 96.44 107 LEU A CA 1
ATOM 794 C C . LEU A 1 107 ? 11.992 -4.766 -4.974 1.00 96.44 107 LEU A C 1
ATOM 796 O O . LEU A 1 107 ? 12.174 -4.233 -3.880 1.00 96.44 107 LEU A O 1
ATOM 800 N N . VAL A 1 108 ? 11.233 -5.861 -5.086 1.00 96.31 108 VAL A N 1
ATOM 801 C CA . VAL A 1 108 ? 10.484 -6.441 -3.957 1.00 96.31 108 VAL A CA 1
ATOM 802 C C . VAL A 1 108 ? 11.384 -6.818 -2.768 1.00 96.31 108 VAL A C 1
ATOM 804 O O . VAL A 1 108 ? 11.013 -6.483 -1.639 1.00 96.31 108 VAL A O 1
ATOM 807 N N . PRO A 1 109 ? 12.559 -7.460 -2.948 1.00 97.69 109 PRO A N 1
ATOM 808 C CA . PRO A 1 109 ? 13.461 -7.760 -1.833 1.00 97.69 109 PRO A CA 1
ATOM 809 C C . PRO A 1 109 ? 13.931 -6.509 -1.081 1.00 97.69 109 PRO A C 1
ATOM 811 O O . PRO A 1 109 ? 14.009 -6.512 0.149 1.00 97.69 109 PRO A O 1
ATOM 814 N N . GLU A 1 110 ? 14.213 -5.425 -1.802 1.00 97.69 110 GLU A N 1
ATOM 815 C CA . GLU A 1 110 ? 14.626 -4.159 -1.199 1.00 97.69 110 GLU A CA 1
ATOM 816 C C . GLU A 1 110 ? 13.469 -3.513 -0.430 1.00 97.69 110 GLU A C 1
ATOM 818 O O . GLU A 1 110 ? 13.639 -3.155 0.734 1.00 97.69 110 GLU A O 1
ATOM 823 N N . ILE A 1 111 ? 12.264 -3.472 -1.009 1.00 97.06 111 ILE A N 1
ATOM 824 C CA . ILE A 1 111 ? 11.063 -2.960 -0.329 1.00 97.06 111 ILE A CA 1
ATOM 825 C C . ILE A 1 111 ? 10.825 -3.717 0.982 1.00 97.06 111 ILE A C 1
ATOM 827 O O . ILE A 1 111 ? 10.669 -3.100 2.033 1.00 97.06 111 ILE A O 1
ATOM 831 N N . ILE A 1 112 ? 10.825 -5.052 0.947 1.00 95.25 112 ILE A N 1
ATOM 832 C CA . ILE A 1 112 ? 10.545 -5.879 2.131 1.00 95.25 112 ILE A CA 1
ATOM 833 C C . ILE A 1 112 ? 11.649 -5.743 3.188 1.00 95.25 112 ILE A C 1
ATOM 835 O O . ILE A 1 112 ? 11.356 -5.790 4.378 1.00 95.25 112 ILE A O 1
ATOM 839 N N . SER A 1 113 ? 12.912 -5.582 2.785 1.00 97.31 113 SER A N 1
ATOM 840 C CA . SER A 1 113 ? 14.019 -5.454 3.746 1.00 97.31 113 SER A CA 1
ATOM 841 C C . SER A 1 113 ? 14.119 -4.069 4.393 1.00 97.31 113 SER A C 1
ATOM 843 O O . SER A 1 113 ? 14.673 -3.954 5.485 1.00 97.31 113 SER A O 1
ATOM 845 N N . THR A 1 114 ? 13.580 -3.030 3.750 1.00 96.88 114 THR A N 1
ATOM 846 C CA . THR A 1 114 ? 13.694 -1.631 4.202 1.00 96.88 114 THR A CA 1
ATOM 847 C C . THR A 1 114 ? 12.421 -1.069 4.830 1.00 96.88 114 THR A C 1
ATOM 849 O O . THR A 1 114 ? 12.454 0.016 5.409 1.00 96.88 114 THR A O 1
ATOM 852 N N . THR A 1 115 ? 11.310 -1.802 4.761 1.00 97.75 115 THR A N 1
ATOM 853 C CA . THR A 1 115 ? 10.013 -1.371 5.292 1.00 97.75 115 THR A CA 1
ATOM 854 C C . THR A 1 115 ? 9.434 -2.395 6.266 1.00 97.75 115 THR A C 1
ATOM 856 O O . THR A 1 115 ? 9.800 -3.567 6.268 1.00 97.75 115 THR A O 1
ATOM 859 N N . SER A 1 116 ? 8.529 -1.945 7.134 1.00 96.94 116 SER A N 1
ATOM 860 C CA . SER A 1 116 ? 7.967 -2.759 8.223 1.00 96.94 116 SER A CA 1
ATOM 861 C C . SER A 1 116 ? 6.497 -3.129 8.028 1.00 96.94 116 SER A C 1
ATOM 863 O O . SER A 1 116 ? 6.041 -4.149 8.545 1.00 96.94 116 SER A O 1
ATOM 865 N N . LEU A 1 117 ? 5.745 -2.298 7.303 1.00 96.50 117 LEU A N 1
ATOM 866 C CA . LEU A 1 117 ? 4.303 -2.441 7.111 1.00 96.50 117 LEU A CA 1
ATOM 867 C C . LEU A 1 117 ? 3.928 -2.857 5.689 1.00 96.50 117 LEU A C 1
ATOM 869 O O . LEU A 1 117 ? 2.775 -3.230 5.458 1.00 96.50 117 LEU A O 1
ATOM 873 N N . ILE A 1 118 ? 4.853 -2.746 4.736 1.00 96.75 118 ILE A N 1
ATOM 874 C CA . ILE A 1 118 ? 4.556 -2.911 3.318 1.00 96.75 118 ILE A CA 1
ATOM 875 C C . ILE A 1 118 ? 4.544 -4.391 2.935 1.00 96.75 118 ILE A C 1
ATOM 877 O O . ILE A 1 118 ? 5.464 -5.148 3.236 1.00 96.75 118 ILE A O 1
ATOM 881 N N . SER A 1 119 ? 3.520 -4.790 2.187 1.00 96.69 119 SER A N 1
ATOM 882 C CA . SER A 1 119 ? 3.537 -6.008 1.384 1.00 96.69 119 SER A CA 1
ATOM 883 C C . SER A 1 119 ? 3.323 -5.689 -0.089 1.00 96.69 119 SER A C 1
ATOM 885 O O . SER A 1 119 ? 2.585 -4.769 -0.452 1.00 96.69 119 SER A O 1
ATOM 887 N N . VAL A 1 120 ? 3.961 -6.483 -0.944 1.00 95.56 120 VAL A N 1
ATOM 888 C CA . VAL A 1 120 ? 3.793 -6.441 -2.398 1.00 95.56 120 VAL A CA 1
ATOM 889 C C . VAL A 1 120 ? 3.251 -7.791 -2.844 1.00 95.56 120 VAL A C 1
ATOM 891 O O . VAL A 1 120 ? 3.660 -8.835 -2.338 1.00 95.56 120 VAL A O 1
ATOM 894 N N . THR A 1 121 ? 2.306 -7.778 -3.779 1.00 95.12 121 THR A N 1
ATOM 895 C CA . THR A 1 121 ? 1.742 -9.004 -4.360 1.00 95.12 121 THR A CA 1
ATOM 896 C C . THR A 1 121 ? 2.063 -9.067 -5.843 1.00 95.12 121 THR A C 1
ATOM 898 O O . THR A 1 121 ? 2.265 -8.034 -6.471 1.00 95.12 121 THR A O 1
ATOM 901 N N . ALA A 1 122 ? 2.093 -10.267 -6.415 1.00 95.19 122 ALA A N 1
ATOM 902 C CA . ALA A 1 122 ? 2.262 -10.465 -7.848 1.00 95.19 122 ALA A CA 1
ATOM 903 C C . ALA A 1 122 ? 1.187 -11.426 -8.359 1.00 95.19 122 ALA A C 1
ATOM 905 O O . ALA A 1 122 ? 0.936 -12.467 -7.743 1.00 95.19 122 ALA A O 1
ATOM 906 N N . THR A 1 123 ? 0.549 -11.089 -9.477 1.00 93.88 123 THR A N 1
ATOM 907 C CA . THR A 1 123 ? -0.377 -12.012 -10.140 1.00 93.88 123 THR A CA 1
ATOM 908 C C . THR A 1 123 ? 0.440 -12.952 -11.008 1.00 93.88 123 THR A C 1
ATOM 910 O O . THR A 1 123 ? 0.971 -12.506 -12.013 1.00 93.88 123 THR A O 1
ATOM 913 N N . VAL A 1 124 ? 0.529 -14.233 -10.638 1.00 92.88 124 VAL A N 1
ATOM 914 C CA . VAL A 1 124 ? 1.303 -15.261 -11.375 1.00 92.88 124 VAL A CA 1
ATOM 915 C C . VAL A 1 124 ? 0.441 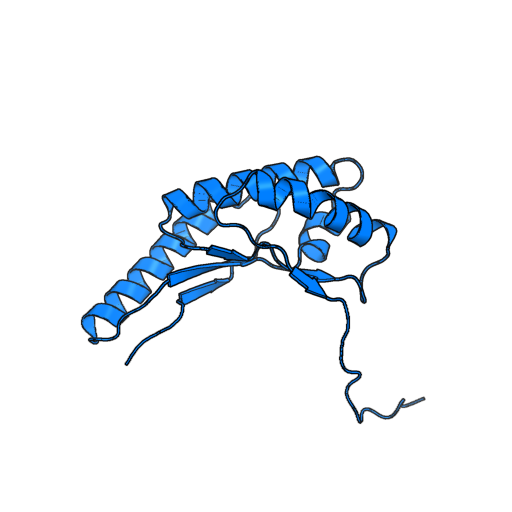-16.193 -12.229 1.00 92.88 124 VAL A C 1
ATOM 917 O O . VAL A 1 124 ? 0.939 -16.880 -13.114 1.00 92.88 124 VAL A O 1
ATOM 920 N N . ALA A 1 125 ? -0.862 -16.250 -11.952 1.00 90.81 125 ALA A N 1
ATOM 921 C CA . ALA A 1 125 ? -1.819 -17.053 -12.698 1.00 90.81 125 ALA A CA 1
ATOM 922 C C . ALA A 1 125 ? -3.231 -16.496 -12.506 1.00 90.81 125 ALA A C 1
ATOM 924 O O . ALA A 1 125 ? -3.584 -16.018 -11.427 1.00 90.81 125 ALA A O 1
ATOM 925 N N . THR A 1 126 ? -4.065 -16.621 -13.533 1.00 86.25 126 THR A N 1
ATOM 926 C CA . THR A 1 126 ? -5.508 -16.394 -13.437 1.00 86.25 126 THR A CA 1
ATOM 927 C C . THR A 1 126 ? -6.230 -17.626 -13.950 1.00 86.25 126 THR A C 1
ATOM 929 O O . THR A 1 126 ? -5.811 -18.281 -14.907 1.00 86.25 126 THR A O 1
ATOM 932 N N . ARG A 1 127 ? -7.344 -17.980 -13.307 1.00 82.50 127 ARG A N 1
ATOM 933 C CA . ARG A 1 127 ? -8.240 -18.975 -13.887 1.00 82.50 127 ARG A CA 1
ATOM 934 C C . ARG A 1 127 ? -8.912 -18.308 -15.085 1.00 82.50 127 ARG A C 1
ATOM 936 O O . ARG A 1 127 ? -9.668 -17.360 -14.882 1.00 82.50 127 ARG A O 1
ATOM 943 N N . LYS A 1 128 ? -8.667 -18.800 -16.308 1.00 67.94 128 LYS A N 1
ATOM 944 C CA . LYS A 1 128 ? -9.493 -18.425 -17.468 1.00 67.94 128 LYS A CA 1
ATOM 945 C C . LYS A 1 128 ? -10.963 -18.601 -17.060 1.00 67.94 128 LYS A C 1
ATOM 947 O O . LYS A 1 128 ? -11.301 -19.690 -16.581 1.00 67.94 128 LYS A O 1
ATOM 952 N N . PRO A 1 129 ? -11.826 -17.579 -17.191 1.00 59.12 129 PRO A N 1
ATOM 953 C CA . PRO A 1 129 ? -13.242 -17.756 -16.919 1.00 59.12 129 PRO A CA 1
ATOM 954 C C . PRO A 1 129 ? -13.760 -18.864 -17.836 1.00 59.12 129 PRO A C 1
ATOM 956 O O . PRO A 1 129 ? -13.721 -18.756 -19.060 1.00 59.12 129 PRO A O 1
ATOM 959 N N . SER A 1 130 ? -14.186 -19.978 -17.245 1.00 50.84 130 SER A N 1
ATOM 960 C CA . SER A 1 130 ? -14.824 -21.059 -17.983 1.00 50.84 130 SER A CA 1
ATOM 961 C C . SER A 1 130 ? -16.195 -20.561 -18.439 1.00 50.84 130 SER A C 1
ATOM 963 O O . SER A 1 130 ? -17.124 -20.560 -17.634 1.00 50.84 130 SER A O 1
ATOM 965 N N . GLY A 1 131 ? -16.318 -20.117 -19.695 1.00 53.47 131 GLY A N 1
ATOM 966 C CA . GLY A 1 131 ? -17.629 -19.918 -20.325 1.00 53.47 131 GLY A CA 1
ATOM 967 C C . GLY A 1 131 ? -17.955 -18.547 -20.921 1.00 53.47 131 GLY A C 1
ATOM 968 O O . GLY A 1 131 ? -19.132 -18.212 -20.977 1.00 53.47 131 GLY A O 1
ATOM 969 N N . LEU A 1 132 ? -16.989 -17.776 -21.419 1.00 48.81 132 LEU A N 1
ATOM 970 C CA . LEU A 1 132 ? -17.297 -16.818 -22.487 1.00 48.81 132 LEU A CA 1
ATOM 971 C C . LEU A 1 132 ? -16.762 -17.412 -23.783 1.00 48.81 132 LEU A C 1
ATOM 973 O O . LEU A 1 132 ? -15.554 -17.475 -23.991 1.00 48.81 132 LEU A O 1
ATOM 977 N N . ALA A 1 133 ? -17.680 -17.948 -24.589 1.00 48.56 133 ALA A N 1
ATOM 978 C CA . ALA A 1 133 ? -17.390 -18.344 -25.954 1.00 48.56 133 ALA A CA 1
ATOM 979 C C . ALA A 1 133 ? -16.712 -17.168 -26.667 1.00 48.56 133 ALA A C 1
ATOM 981 O O . ALA A 1 133 ? -17.168 -16.029 -26.548 1.00 48.56 133 ALA A O 1
ATOM 982 N N . GLU A 1 134 ? -15.625 -17.453 -27.377 1.00 48.41 134 GLU A N 1
ATOM 983 C CA . GLU A 1 134 ? -15.053 -16.541 -28.360 1.00 48.41 134 GLU A CA 1
ATOM 984 C C . GLU A 1 134 ? -16.160 -16.240 -29.377 1.00 48.41 134 GLU A C 1
ATOM 986 O O . GLU A 1 134 ? -16.520 -17.084 -30.198 1.00 48.41 134 GLU A O 1
ATOM 991 N N . ILE A 1 135 ? -16.792 -15.072 -29.251 1.00 50.19 135 ILE A N 1
ATOM 992 C CA . ILE A 1 135 ? -17.644 -14.551 -30.313 1.00 50.19 135 ILE A CA 1
ATOM 993 C C . ILE A 1 135 ? -16.660 -14.004 -31.343 1.00 50.19 135 ILE A C 1
ATOM 995 O O . ILE A 1 135 ? -16.085 -12.935 -31.137 1.00 50.19 135 ILE A O 1
ATOM 999 N N . ASN A 1 136 ? -16.403 -14.826 -32.363 1.00 41.69 136 ASN A N 1
ATOM 1000 C CA . ASN A 1 136 ? -15.663 -14.463 -33.572 1.00 41.69 136 ASN A CA 1
ATOM 1001 C C . ASN A 1 136 ? -16.294 -13.259 -34.276 1.00 41.69 136 ASN A C 1
ATOM 1003 O O . ASN A 1 136 ? -17.545 -13.221 -34.350 1.00 41.69 136 ASN A O 1
#

Radius of gyration: 17.28 Å; chains: 1; bounding box: 36×35×55 Å